Protein AF-A0AAV3XLK4-F1 (afdb_monomer_lite)

Radius of gyration: 20.03 Å; chains: 1; bounding box: 34×53×50 Å

Structure (mmCIF, N/CA/C/O backbone):
data_AF-A0AAV3XLK4-F1
#
_entry.id   AF-A0AAV3XLK4-F1
#
loop_
_atom_site.group_PDB
_atom_site.id
_atom_site.type_symbol
_atom_site.label_atom_id
_atom_site.label_alt_id
_atom_site.label_comp_id
_atom_site.label_asym_id
_atom_site.label_entity_id
_atom_site.label_seq_id
_atom_site.pdbx_PDB_ins_code
_atom_site.Cartn_x
_atom_site.Cartn_y
_atom_site.Cartn_z
_atom_site.occupancy
_atom_site.B_iso_or_equiv
_atom_site.auth_seq_id
_atom_site.auth_comp_id
_atom_site.auth_asym_id
_atom_site.auth_atom_id
_atom_site.pdbx_PDB_model_num
ATOM 1 N N . MET A 1 1 ? 6.250 3.845 31.305 1.00 63.16 1 MET A N 1
ATOM 2 C CA . MET A 1 1 ? 5.637 3.244 30.099 1.00 63.16 1 MET A CA 1
ATOM 3 C C . MET A 1 1 ? 6.761 3.011 29.101 1.00 63.16 1 MET A C 1
ATOM 5 O O . MET A 1 1 ? 7.503 3.956 28.875 1.00 63.16 1 MET A O 1
ATOM 9 N N . MET A 1 2 ? 6.949 1.799 28.569 1.00 80.06 2 MET A N 1
ATOM 10 C CA . MET A 1 2 ? 7.862 1.625 27.430 1.00 80.06 2 MET A CA 1
ATOM 11 C C . MET A 1 2 ? 7.160 2.117 26.166 1.00 80.06 2 MET A C 1
ATOM 13 O O . MET A 1 2 ? 6.045 1.688 25.870 1.00 80.06 2 MET A O 1
ATOM 17 N N . THR A 1 3 ? 7.796 3.040 25.455 1.00 92.25 3 THR A N 1
ATOM 18 C CA . THR A 1 3 ? 7.304 3.550 24.175 1.00 92.25 3 THR A CA 1
ATOM 19 C C . THR A 1 3 ? 7.663 2.559 23.078 1.00 92.25 3 THR A C 1
ATOM 21 O O . THR A 1 3 ? 8.788 2.064 23.040 1.00 92.25 3 THR A O 1
ATOM 24 N N . LYS A 1 4 ? 6.712 2.276 22.187 1.00 93.81 4 LYS A N 1
ATOM 25 C CA . LYS A 1 4 ? 6.964 1.453 21.001 1.00 93.81 4 LYS A CA 1
ATOM 26 C C . LYS A 1 4 ? 8.024 2.104 20.118 1.00 93.81 4 LYS A C 1
ATOM 28 O O . LYS A 1 4 ? 8.055 3.324 19.959 1.00 93.81 4 LYS A O 1
ATOM 33 N N . THR A 1 5 ? 8.855 1.274 19.513 1.00 97.44 5 THR A N 1
ATOM 34 C CA . THR A 1 5 ? 9.765 1.667 18.442 1.00 97.44 5 THR A CA 1
ATOM 35 C C . THR A 1 5 ? 8.981 2.113 17.207 1.00 97.44 5 THR A C 1
ATOM 37 O O . THR A 1 5 ? 7.818 1.748 17.004 1.00 97.44 5 THR A O 1
ATOM 40 N N . GLN A 1 6 ? 9.642 2.859 16.321 1.00 96.06 6 GLN A N 1
ATOM 41 C CA . GLN A 1 6 ? 9.038 3.273 15.056 1.00 96.06 6 GLN A CA 1
ATOM 42 C C . GLN A 1 6 ? 8.577 2.070 14.217 1.00 96.06 6 GLN A C 1
ATOM 44 O O . GLN A 1 6 ? 7.499 2.100 13.629 1.00 96.06 6 GLN A O 1
ATOM 49 N N . GLN A 1 7 ? 9.366 0.992 14.190 1.00 96.31 7 GLN A N 1
ATOM 50 C CA . GLN A 1 7 ? 9.037 -0.221 13.437 1.00 96.31 7 GLN A CA 1
ATOM 51 C C . GLN A 1 7 ? 7.780 -0.915 13.975 1.00 96.31 7 GL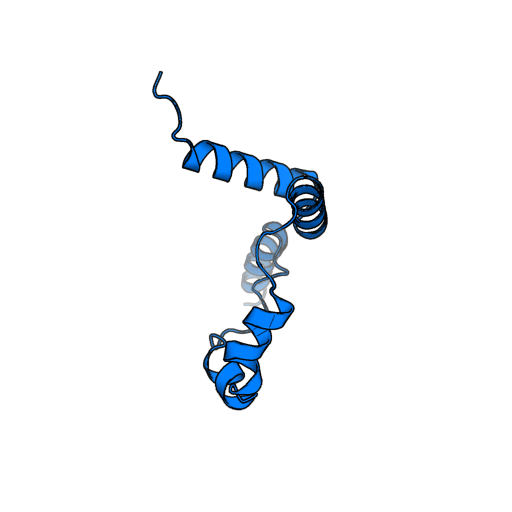N A C 1
ATOM 53 O O . GLN A 1 7 ? 6.947 -1.365 13.189 1.00 96.31 7 GLN A O 1
ATOM 58 N N . GLU A 1 8 ? 7.605 -0.969 15.296 1.00 96.88 8 GLU A N 1
ATOM 59 C CA . GLU A 1 8 ? 6.405 -1.542 15.914 1.00 96.88 8 GLU A CA 1
ATOM 60 C C . GLU A 1 8 ? 5.152 -0.724 15.595 1.00 96.88 8 GLU A C 1
ATOM 62 O O . GLU A 1 8 ? 4.108 -1.301 15.291 1.00 96.88 8 GLU A O 1
ATOM 67 N N . ILE A 1 9 ? 5.256 0.609 15.606 1.00 97.44 9 ILE A N 1
ATOM 68 C CA . ILE A 1 9 ? 4.151 1.496 15.219 1.00 97.44 9 ILE A CA 1
ATOM 69 C C . ILE A 1 9 ? 3.779 1.297 13.748 1.00 97.44 9 ILE A C 1
ATOM 71 O O . ILE A 1 9 ? 2.601 1.138 13.434 1.00 97.44 9 ILE A O 1
ATOM 75 N N . VAL A 1 10 ? 4.769 1.244 12.854 1.00 95.25 10 VAL A N 1
ATOM 76 C CA . VAL A 1 10 ? 4.540 1.019 11.419 1.00 95.25 10 VAL A CA 1
ATOM 77 C C . VAL A 1 10 ? 3.873 -0.335 11.179 1.00 95.25 10 VAL A C 1
ATOM 79 O O . VAL A 1 10 ? 2.873 -0.415 10.467 1.00 95.25 10 VAL A O 1
ATOM 82 N N . ARG A 1 11 ? 4.368 -1.400 11.821 1.00 96.19 11 ARG A N 1
ATOM 83 C CA . ARG A 1 11 ? 3.774 -2.739 11.718 1.00 96.19 11 ARG A CA 1
ATOM 84 C C . ARG A 1 11 ? 2.326 -2.753 12.205 1.00 96.19 11 ARG A C 1
ATOM 86 O O . ARG A 1 11 ? 1.467 -3.330 11.544 1.00 96.19 11 ARG A O 1
ATOM 93 N N . GLN A 1 12 ? 2.057 -2.116 13.343 1.00 97.62 12 GLN A N 1
ATOM 94 C CA . GLN A 1 12 ? 0.707 -2.018 13.888 1.00 97.62 12 GLN A CA 1
ATOM 95 C C . GLN A 1 12 ? -0.228 -1.238 12.951 1.00 97.62 12 GLN A C 1
ATOM 97 O O . GLN A 1 12 ? -1.371 -1.647 12.760 1.00 97.62 12 GLN A O 1
ATOM 102 N N . GLY A 1 13 ? 0.256 -0.152 12.342 1.00 96.50 13 GLY A N 1
ATOM 103 C CA . GLY A 1 13 ? -0.504 0.639 11.375 1.00 96.50 13 GLY A CA 1
ATOM 104 C C . GLY A 1 13 ? -0.897 -0.164 10.136 1.00 96.50 13 GLY A C 1
ATOM 105 O O . GLY A 1 13 ? -2.062 -0.146 9.747 1.00 96.50 13 GLY A O 1
ATOM 106 N N . TYR A 1 14 ? 0.034 -0.932 9.560 1.00 96.31 14 TYR A N 1
ATOM 107 C CA . TYR A 1 14 ? -0.283 -1.804 8.425 1.00 96.31 14 TYR A CA 1
ATOM 108 C C . TYR A 1 14 ? -1.324 -2.863 8.776 1.00 96.31 14 TYR A C 1
ATOM 110 O O . TYR A 1 14 ? -2.257 -3.062 8.004 1.00 96.31 14 TYR A O 1
ATOM 118 N N . GLN A 1 15 ? -1.198 -3.507 9.940 1.00 97.19 15 GLN A N 1
ATOM 119 C CA . GLN A 1 15 ? -2.177 -4.507 10.362 1.00 97.19 15 GLN A CA 1
ATOM 120 C C . GLN A 1 15 ? -3.576 -3.895 10.493 1.00 97.19 15 GLN A C 1
ATOM 122 O O . GLN A 1 15 ? -4.531 -4.450 9.965 1.00 97.19 15 GLN A O 1
ATOM 127 N N . ALA A 1 16 ? -3.685 -2.717 11.114 1.00 98.25 16 ALA A N 1
ATOM 128 C CA . ALA A 1 16 ? -4.964 -2.029 11.270 1.00 98.25 16 ALA A CA 1
ATOM 129 C C . ALA A 1 16 ? -5.610 -1.652 9.924 1.00 98.25 16 ALA A C 1
ATOM 131 O O . ALA A 1 16 ? -6.826 -1.751 9.783 1.00 98.25 16 ALA A O 1
ATOM 132 N N . LEU A 1 17 ? -4.811 -1.246 8.930 1.00 97.25 17 LEU A N 1
ATOM 133 C CA . LEU A 1 17 ? -5.316 -0.967 7.582 1.00 97.25 17 LEU A CA 1
ATOM 134 C C . LEU A 1 17 ? -5.834 -2.238 6.902 1.00 97.25 17 LEU A C 1
ATOM 136 O O . LEU A 1 17 ? -6.941 -2.227 6.368 1.00 97.25 17 LEU A O 1
ATOM 140 N N . VAL A 1 18 ? -5.075 -3.337 6.972 1.00 97.81 18 VAL A N 1
ATOM 141 C CA . VAL A 1 18 ? -5.480 -4.625 6.385 1.00 97.81 18 VAL A CA 1
ATOM 142 C C . VAL A 1 18 ? -6.758 -5.148 7.031 1.00 97.81 18 VAL A C 1
ATOM 144 O O . VAL A 1 18 ? -7.647 -5.596 6.313 1.00 97.81 18 VAL A O 1
ATOM 147 N N . ASP A 1 19 ? -6.878 -5.051 8.354 1.00 96.31 19 ASP A N 1
ATOM 148 C CA . ASP A 1 19 ? -8.066 -5.502 9.083 1.00 96.31 19 ASP A CA 1
ATOM 149 C C . ASP A 1 19 ? -9.317 -4.684 8.710 1.00 96.31 19 ASP A C 1
ATOM 151 O O . ASP A 1 19 ? -10.419 -5.226 8.675 1.00 96.31 19 ASP A O 1
ATOM 155 N N . ALA A 1 20 ? -9.158 -3.388 8.415 1.00 98.06 20 ALA A N 1
ATOM 156 C CA . ALA A 1 20 ? -10.270 -2.490 8.100 1.00 98.06 20 ALA A CA 1
ATOM 157 C C . ALA A 1 20 ? -10.671 -2.486 6.615 1.00 98.06 20 ALA A C 1
ATOM 159 O O . ALA A 1 20 ? -11.849 -2.327 6.302 1.00 98.06 20 ALA A O 1
ATOM 160 N N . LEU A 1 21 ? -9.702 -2.610 5.705 1.00 96.81 21 LEU A N 1
ATOM 161 C CA . LEU A 1 21 ? -9.895 -2.400 4.264 1.00 96.81 21 LEU A CA 1
ATOM 162 C C . LEU A 1 21 ? -9.706 -3.679 3.439 1.00 96.81 21 LEU A C 1
ATOM 164 O O . LEU A 1 21 ? -10.110 -3.744 2.284 1.00 96.81 21 LEU A O 1
ATOM 168 N N . GLY A 1 22 ? -9.050 -4.695 3.995 1.00 94.06 22 GLY A N 1
ATOM 169 C CA . GLY A 1 22 ? -8.503 -5.799 3.216 1.00 94.06 22 GLY A CA 1
ATOM 170 C C . GLY A 1 22 ? -7.211 -5.417 2.482 1.00 94.06 22 GLY A C 1
ATOM 171 O O . GLY A 1 22 ? -6.824 -4.250 2.366 1.00 94.06 22 GLY A O 1
ATOM 172 N N . ILE A 1 23 ? -6.500 -6.434 1.987 1.00 91.25 23 ILE A N 1
ATOM 173 C CA . ILE A 1 23 ? -5.144 -6.289 1.430 1.00 91.25 23 ILE A CA 1
ATOM 174 C C . ILE A 1 23 ? -5.106 -5.399 0.174 1.00 91.25 23 ILE A C 1
ATOM 176 O O . ILE A 1 23 ? -4.211 -4.567 0.032 1.00 91.25 23 ILE A O 1
ATOM 180 N N . VAL A 1 24 ? -6.091 -5.540 -0.722 1.00 93.31 24 VAL A N 1
ATOM 181 C CA . VAL A 1 24 ? -6.124 -4.836 -2.016 1.00 93.31 24 VAL A CA 1
ATOM 182 C C . VAL A 1 24 ? -6.315 -3.338 -1.807 1.00 93.31 24 VAL A C 1
ATOM 184 O O . VAL A 1 24 ? -5.550 -2.534 -2.345 1.00 93.31 24 VAL A O 1
ATOM 187 N N . ASP A 1 25 ? -7.293 -2.960 -0.988 1.00 94.25 25 ASP A N 1
ATOM 188 C CA . ASP A 1 25 ? -7.610 -1.555 -0.750 1.00 94.25 25 ASP A CA 1
ATOM 189 C C . ASP A 1 25 ? -6.573 -0.889 0.158 1.00 94.25 25 ASP A C 1
ATOM 191 O O . ASP A 1 25 ? -6.256 0.284 -0.035 1.00 94.25 25 ASP A O 1
ATOM 195 N N . THR A 1 26 ? -5.932 -1.651 1.051 1.00 96.06 26 THR A N 1
ATOM 196 C CA . THR A 1 26 ? -4.769 -1.177 1.816 1.00 96.06 26 THR A CA 1
ATOM 197 C C . THR A 1 26 ? -3.618 -0.759 0.902 1.00 96.06 26 THR A C 1
ATOM 199 O O . THR A 1 26 ? -3.060 0.324 1.073 1.00 96.06 26 THR A O 1
ATOM 202 N N . ILE A 1 27 ? -3.267 -1.577 -0.098 1.00 90.69 27 ILE A N 1
ATOM 203 C CA . ILE A 1 27 ? -2.193 -1.247 -1.049 1.00 90.69 27 ILE A CA 1
ATOM 204 C C . ILE A 1 27 ? -2.527 0.038 -1.814 1.00 90.69 27 ILE A C 1
ATOM 206 O O . ILE A 1 27 ? -1.687 0.934 -1.895 1.00 90.69 27 ILE A O 1
ATOM 210 N N . ARG A 1 28 ? -3.759 0.160 -2.326 1.00 90.88 28 ARG A N 1
ATOM 211 C CA . ARG A 1 28 ? -4.216 1.368 -3.036 1.00 90.88 28 ARG A CA 1
ATOM 212 C C . ARG A 1 28 ? -4.172 2.606 -2.141 1.00 90.88 28 ARG A C 1
ATOM 214 O O . ARG A 1 28 ? -3.723 3.658 -2.588 1.00 90.88 28 ARG A O 1
ATOM 221 N N . PHE A 1 29 ? -4.598 2.474 -0.884 1.00 93.69 29 PHE A N 1
ATOM 222 C CA . PHE A 1 29 ? -4.537 3.544 0.108 1.00 93.69 29 PHE A CA 1
ATOM 223 C C . PHE A 1 29 ? -3.094 4.016 0.319 1.00 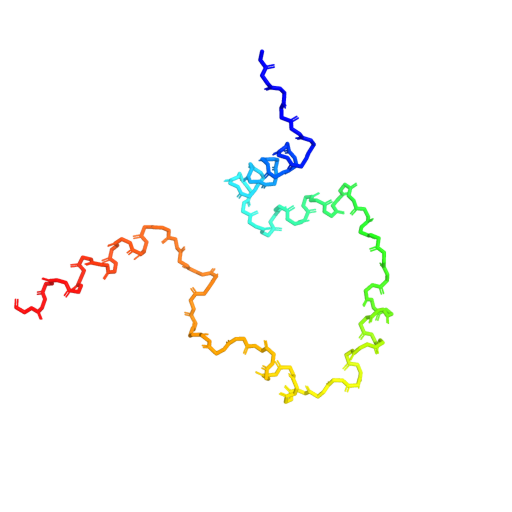93.69 29 PHE A C 1
ATOM 225 O O . PHE A 1 29 ? -2.817 5.206 0.211 1.00 93.69 29 PHE A O 1
ATOM 232 N N . ILE A 1 30 ? -2.151 3.098 0.542 1.00 91.31 30 ILE A N 1
ATOM 233 C CA . ILE A 1 30 ? -0.734 3.443 0.737 1.00 91.31 30 ILE A CA 1
ATOM 234 C C . ILE A 1 30 ? -0.163 4.143 -0.505 1.00 91.31 30 ILE A C 1
ATOM 236 O O . ILE A 1 30 ? 0.490 5.177 -0.378 1.00 91.31 30 ILE A O 1
ATOM 240 N N . GLN A 1 31 ? -0.449 3.618 -1.700 1.00 87.44 31 GLN A N 1
ATOM 241 C CA . GLN A 1 31 ? -0.002 4.187 -2.979 1.00 87.44 31 GLN A CA 1
ATOM 242 C C . GLN A 1 31 ? -0.578 5.582 -3.263 1.00 87.44 31 GLN A C 1
ATOM 244 O O . GLN A 1 31 ? 0.020 6.351 -4.009 1.00 87.44 31 GLN A O 1
ATOM 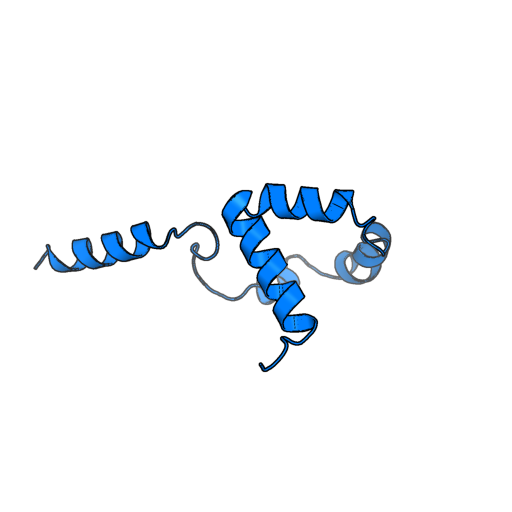249 N N . HIS A 1 32 ? -1.729 5.932 -2.684 1.00 88.94 32 HIS A N 1
ATOM 250 C CA . HIS A 1 32 ? -2.286 7.277 -2.812 1.00 88.94 32 HIS A CA 1
ATOM 251 C C . HIS A 1 32 ? -1.449 8.323 -2.059 1.00 88.94 32 HIS A C 1
ATOM 253 O O . HIS A 1 32 ? -1.232 9.420 -2.567 1.00 88.94 32 HIS A O 1
ATOM 259 N N . PHE A 1 33 ? -0.962 7.983 -0.861 1.00 85.81 33 PHE A N 1
ATOM 260 C CA . PHE A 1 33 ? -0.173 8.895 -0.019 1.00 85.81 33 PHE A CA 1
ATOM 261 C C . PHE A 1 33 ? 1.333 8.807 -0.264 1.00 85.81 33 PHE A C 1
ATOM 263 O O . PHE A 1 33 ? 2.075 9.720 0.093 1.00 85.81 33 PHE A O 1
ATOM 270 N N . SER A 1 34 ? 1.792 7.715 -0.867 1.00 76.06 34 SER A N 1
ATOM 271 C CA . SER A 1 34 ? 3.171 7.530 -1.279 1.00 76.06 34 SER A CA 1
ATOM 272 C C . SER A 1 34 ? 3.198 7.311 -2.780 1.00 76.06 34 SER A C 1
ATOM 274 O O . SER A 1 34 ? 2.823 6.245 -3.267 1.00 76.06 34 SER A O 1
ATOM 276 N N . SER A 1 35 ? 3.689 8.307 -3.520 1.00 68.12 35 SER A N 1
ATOM 277 C CA . SER A 1 35 ? 4.222 8.056 -4.852 1.00 68.12 35 SER A CA 1
ATOM 278 C C . SER A 1 35 ? 5.390 7.096 -4.664 1.00 68.12 35 SER A C 1
ATOM 280 O O . SER A 1 35 ? 6.474 7.499 -4.230 1.00 68.12 35 SER A O 1
ATOM 282 N N . GLY A 1 36 ? 5.129 5.802 -4.871 1.00 66.25 36 GLY A N 1
ATOM 283 C CA . GLY A 1 36 ? 6.153 4.768 -4.797 1.00 66.25 36 GLY A CA 1
ATOM 284 C C . GLY A 1 36 ? 7.415 5.266 -5.498 1.00 66.25 36 GLY A C 1
ATOM 285 O O . GLY A 1 36 ? 7.341 5.863 -6.570 1.00 66.25 36 GLY A O 1
ATOM 286 N N . GLN A 1 37 ? 8.555 5.126 -4.835 1.00 70.88 37 GLN A N 1
ATOM 287 C CA . GLN A 1 37 ? 9.835 5.521 -5.407 1.00 70.88 37 GLN A CA 1
ATOM 288 C C . GLN A 1 37 ? 10.384 4.355 -6.228 1.00 70.88 37 GLN A C 1
ATOM 290 O O . GLN A 1 37 ? 10.180 3.198 -5.861 1.00 70.88 37 GLN A O 1
ATOM 295 N N . GLY A 1 38 ? 11.101 4.674 -7.301 1.00 72.44 38 GLY A N 1
ATOM 296 C CA . GLY A 1 38 ? 11.679 3.686 -8.208 1.00 72.44 38 GLY A CA 1
ATOM 297 C C . GLY A 1 38 ? 10.916 3.582 -9.522 1.00 72.44 38 GLY A C 1
ATOM 298 O O . GLY A 1 38 ? 9.708 3.812 -9.603 1.00 72.44 38 GLY A O 1
ATOM 299 N N . ASP A 1 39 ? 11.651 3.245 -10.572 1.00 79.75 39 ASP A N 1
ATOM 300 C CA . ASP A 1 39 ? 11.088 2.963 -11.883 1.00 79.75 39 ASP A CA 1
ATOM 301 C C . ASP A 1 39 ? 11.051 1.449 -12.038 1.00 79.75 39 ASP A C 1
ATOM 303 O O . ASP A 1 39 ? 11.951 0.843 -12.617 1.00 79.75 39 ASP A O 1
ATOM 307 N N . TYR A 1 40 ? 10.002 0.824 -11.497 1.00 78.69 40 TYR A N 1
ATOM 308 C CA . TYR A 1 40 ? 9.852 -0.626 -11.595 1.00 78.69 40 TYR A CA 1
ATOM 309 C C . TYR A 1 40 ? 9.844 -1.105 -13.052 1.00 78.69 40 TYR A C 1
ATOM 311 O O . TYR A 1 40 ? 10.197 -2.249 -13.310 1.00 78.69 40 TYR A O 1
ATOM 319 N N . THR A 1 41 ? 9.479 -0.259 -14.019 1.00 79.56 41 THR A N 1
ATOM 320 C CA . THR A 1 41 ? 9.549 -0.631 -15.436 1.00 79.56 41 THR A CA 1
ATOM 321 C C . THR A 1 41 ? 11.003 -0.805 -15.860 1.00 79.56 41 THR A C 1
ATOM 323 O O . THR A 1 41 ? 11.352 -1.863 -16.378 1.00 79.56 41 THR A O 1
ATOM 326 N N . GLN A 1 42 ? 11.865 0.174 -15.577 1.00 86.25 42 GLN A N 1
ATOM 327 C CA . GLN A 1 42 ? 13.297 0.060 -15.867 1.00 86.25 42 GLN A CA 1
ATOM 328 C C . GLN A 1 42 ? 13.989 -1.009 -15.019 1.00 86.25 42 GLN A C 1
ATOM 330 O O . GLN A 1 42 ? 14.738 -1.823 -15.552 1.00 86.25 42 GLN A O 1
ATOM 335 N N . GLU A 1 43 ? 13.708 -1.063 -13.719 1.00 86.19 43 GLU A N 1
ATOM 336 C CA . GLU A 1 43 ? 14.287 -2.061 -12.819 1.00 86.19 43 GLU A CA 1
ATOM 337 C C . GLU A 1 43 ? 13.883 -3.483 -13.219 1.00 86.19 43 GLU A C 1
ATOM 339 O O . GLU A 1 43 ? 14.720 -4.379 -13.189 1.00 86.19 43 GLU A O 1
ATOM 344 N N . ARG A 1 44 ? 12.633 -3.704 -13.655 1.00 88.50 44 ARG A N 1
ATOM 345 C CA . ARG A 1 44 ? 12.169 -5.002 -14.167 1.00 88.50 44 ARG A CA 1
ATOM 346 C C . ARG A 1 44 ? 12.999 -5.464 -15.358 1.00 88.50 44 ARG A C 1
ATOM 348 O O . ARG A 1 44 ? 13.372 -6.630 -15.381 1.00 88.50 44 ARG A O 1
ATOM 355 N N . HIS A 1 45 ? 13.307 -4.586 -16.311 1.00 89.56 45 HIS A N 1
ATOM 356 C CA . HIS A 1 45 ? 14.100 -4.958 -17.487 1.00 89.56 45 HIS A CA 1
ATOM 357 C C . HIS A 1 45 ? 15.504 -5.452 -17.123 1.00 89.56 45 HIS A C 1
ATOM 359 O O . HIS A 1 45 ? 15.994 -6.400 -17.728 1.00 89.56 45 HIS A O 1
ATOM 365 N N . VAL A 1 46 ? 16.128 -4.877 -16.087 1.00 86.62 46 VAL A N 1
ATOM 366 C CA . VAL A 1 46 ? 17.493 -5.247 -15.669 1.00 86.62 46 VAL A CA 1
ATOM 367 C C . VAL A 1 46 ? 17.615 -6.724 -15.288 1.00 86.62 46 VAL A C 1
ATOM 369 O O . VAL A 1 46 ? 18.632 -7.343 -15.593 1.00 86.62 46 VAL A O 1
ATOM 372 N N . TRP A 1 47 ? 16.611 -7.301 -14.623 1.00 82.44 47 TRP A N 1
ATOM 373 C CA . TRP A 1 47 ? 16.683 -8.690 -14.156 1.00 82.44 47 TRP A CA 1
ATOM 374 C C . TRP A 1 47 ? 15.740 -9.637 -14.902 1.00 82.44 47 TRP A C 1
ATOM 376 O O . TRP A 1 47 ? 16.106 -10.788 -15.129 1.00 82.44 47 TRP A O 1
ATOM 386 N N . LEU A 1 48 ? 14.549 -9.193 -15.310 1.00 87.94 48 LEU A N 1
ATOM 387 C CA . LEU A 1 48 ? 13.541 -10.080 -15.894 1.00 87.94 48 LEU A CA 1
ATOM 388 C C . LEU A 1 48 ? 13.854 -10.454 -17.346 1.00 87.94 48 LEU A C 1
ATOM 390 O O . LEU A 1 48 ? 13.610 -11.596 -17.721 1.00 87.94 48 LEU A O 1
ATOM 394 N N . ASP A 1 49 ? 14.436 -9.551 -18.142 1.00 90.06 49 ASP A N 1
ATOM 395 C CA . ASP A 1 49 ? 14.714 -9.814 -19.565 1.00 90.06 49 ASP A CA 1
ATOM 396 C C . ASP A 1 49 ? 15.729 -10.957 -19.758 1.00 90.06 49 ASP A C 1
ATOM 398 O O . ASP A 1 49 ? 15.699 -11.662 -20.766 1.00 90.06 49 ASP A O 1
ATOM 402 N N . GLY A 1 50 ? 16.609 -11.170 -18.772 1.00 89.19 50 GLY A N 1
ATOM 403 C CA . GLY A 1 50 ? 17.565 -12.280 -18.740 1.00 89.19 50 GLY A CA 1
ATOM 404 C C . GLY A 1 50 ? 17.087 -13.521 -17.980 1.00 89.19 50 GLY A C 1
ATOM 405 O O . GLY A 1 50 ? 17.829 -14.498 -17.915 1.00 89.19 50 GLY A O 1
ATOM 406 N N . THR A 1 51 ? 15.889 -13.500 -17.390 1.00 89.31 51 THR A N 1
ATOM 407 C CA . THR A 1 51 ? 15.373 -14.603 -16.568 1.00 89.31 51 THR A CA 1
ATOM 408 C C . THR A 1 51 ? 14.411 -15.459 -17.387 1.00 89.31 51 THR A C 1
ATOM 410 O O . THR A 1 51 ? 13.368 -14.982 -17.836 1.00 89.31 51 THR A O 1
ATOM 413 N N . SER A 1 52 ? 14.714 -16.748 -17.567 1.00 90.94 52 SER A N 1
ATOM 414 C CA . SER A 1 52 ? 13.795 -17.650 -18.265 1.00 90.94 52 SER A CA 1
ATOM 415 C C . SER A 1 52 ? 12.611 -18.040 -17.376 1.00 90.94 52 SER A C 1
ATOM 417 O O . SER A 1 52 ? 12.699 -18.060 -16.148 1.00 90.94 52 SER A O 1
ATOM 419 N N . LEU A 1 53 ? 11.491 -18.435 -17.992 1.00 86.25 53 LEU A N 1
ATOM 420 C CA . LEU A 1 53 ? 10.353 -18.992 -17.251 1.00 86.25 53 LEU A CA 1
ATOM 421 C C . LEU A 1 53 ? 10.776 -20.183 -16.377 1.00 86.25 53 LEU A C 1
ATOM 423 O O . LEU A 1 53 ? 10.264 -20.352 -15.273 1.00 86.25 53 LEU A O 1
ATOM 427 N N . GLN A 1 54 ? 11.721 -20.992 -16.857 1.00 87.62 54 GLN A N 1
ATOM 428 C CA . GLN A 1 54 ? 12.215 -22.146 -16.120 1.00 87.62 54 GLN A CA 1
ATOM 429 C C . GLN A 1 54 ? 12.937 -21.726 -14.835 1.00 87.62 54 GLN A C 1
ATOM 431 O O . GLN A 1 54 ? 12.684 -22.333 -13.796 1.00 87.62 54 GLN A O 1
ATOM 436 N N . ASP A 1 55 ? 13.736 -20.654 -14.894 1.00 87.81 55 ASP A N 1
ATOM 437 C CA . ASP A 1 55 ? 14.435 -20.085 -13.736 1.00 87.81 55 ASP A CA 1
ATOM 438 C C . ASP A 1 55 ? 13.439 -19.569 -12.690 1.00 87.81 55 ASP A C 1
ATOM 440 O O . ASP A 1 55 ? 13.588 -19.838 -11.496 1.00 87.81 55 ASP A O 1
ATOM 444 N N . ILE A 1 56 ? 12.365 -18.907 -13.136 1.00 86.50 56 ILE A N 1
ATOM 445 C CA . ILE A 1 56 ? 11.288 -18.423 -12.256 1.00 86.50 56 ILE A CA 1
ATOM 446 C C . ILE A 1 56 ? 10.605 -19.598 -11.554 1.00 86.50 56 ILE A C 1
ATOM 448 O O . ILE A 1 56 ? 10.379 -19.554 -10.345 1.00 86.50 56 ILE A O 1
ATOM 452 N N . LEU A 1 57 ? 10.291 -20.663 -12.295 1.00 85.44 57 LEU A N 1
ATOM 453 C CA . LEU A 1 57 ? 9.631 -21.847 -11.744 1.00 85.44 57 LEU A CA 1
ATOM 454 C C . LEU A 1 57 ? 10.492 -22.564 -10.694 1.00 85.44 57 LEU A C 1
ATOM 456 O O . LEU A 1 57 ? 9.933 -23.116 -9.751 1.00 85.44 57 LEU A O 1
ATOM 460 N N . THR A 1 58 ? 11.823 -22.523 -10.803 1.00 86.31 58 THR A N 1
ATOM 461 C CA . THR A 1 58 ? 12.735 -23.041 -9.763 1.00 86.31 58 THR A CA 1
ATOM 462 C C . THR A 1 58 ? 12.787 -22.194 -8.494 1.00 86.31 58 THR A C 1
ATOM 464 O O . THR A 1 58 ? 13.105 -22.725 -7.433 1.00 86.31 58 THR A O 1
ATOM 467 N N . LEU A 1 59 ? 12.493 -20.892 -8.582 1.00 80.56 59 LEU A N 1
ATOM 468 C CA . LEU A 1 59 ? 12.470 -19.984 -7.428 1.00 80.56 59 LEU A CA 1
ATOM 469 C C . LEU A 1 59 ? 11.159 -20.057 -6.645 1.00 80.56 59 LEU A C 1
ATOM 471 O O . LEU A 1 59 ? 11.107 -19.647 -5.484 1.00 80.56 59 LEU A O 1
ATOM 475 N N . LEU A 1 60 ? 10.091 -20.561 -7.268 1.00 80.94 60 LEU A N 1
ATOM 476 C CA . LEU A 1 60 ? 8.839 -20.782 -6.567 1.00 80.94 60 LEU A CA 1
ATOM 477 C C . LEU A 1 60 ? 9.031 -21.927 -5.563 1.00 80.94 60 LEU A C 1
ATOM 479 O O . LEU A 1 60 ? 9.417 -23.029 -5.962 1.00 80.94 60 LEU A O 1
ATOM 483 N N . PRO A 1 61 ? 8.752 -21.712 -4.264 1.00 70.44 61 PRO A N 1
ATOM 484 C CA . PRO A 1 61 ? 8.756 -22.809 -3.315 1.00 70.44 61 PRO A CA 1
ATOM 485 C C . PRO A 1 61 ? 7.763 -23.871 -3.790 1.00 70.44 61 PRO A C 1
ATOM 487 O O . PRO A 1 61 ? 6.627 -23.563 -4.159 1.00 70.44 61 PRO A O 1
ATOM 490 N N . SER A 1 62 ? 8.191 -25.131 -3.777 1.00 64.25 62 SER A N 1
ATOM 491 C CA . SER A 1 62 ? 7.338 -26.282 -4.047 1.00 64.25 62 SER A CA 1
ATOM 492 C C . SER A 1 62 ? 6.328 -26.446 -2.910 1.00 64.25 62 SER A C 1
ATOM 494 O O . SER A 1 62 ? 6.495 -27.268 -2.008 1.00 64.25 62 SER A O 1
ATOM 496 N N . HIS A 1 63 ? 5.263 -25.644 -2.908 1.00 50.59 63 HIS A N 1
ATOM 497 C CA . HIS A 1 63 ? 4.161 -25.873 -1.985 1.00 50.59 63 HIS A CA 1
ATOM 498 C C . HIS A 1 63 ? 2.779 -25.615 -2.595 1.00 50.59 63 HIS A C 1
ATOM 500 O O . HIS A 1 63 ? 2.604 -24.689 -3.389 1.00 50.59 63 HIS A O 1
ATOM 506 N N . PRO A 1 64 ? 1.809 -26.496 -2.275 1.00 49.00 64 PRO A N 1
ATOM 507 C CA . PRO A 1 64 ? 0.534 -26.615 -2.951 1.00 49.00 64 PRO A CA 1
ATOM 508 C C . PRO A 1 64 ? -0.314 -25.369 -2.715 1.00 49.00 64 PRO A C 1
ATOM 510 O O . PRO A 1 64 ? -0.152 -24.657 -1.728 1.00 49.00 64 PRO A O 1
ATOM 513 N N . LYS A 1 65 ? -1.233 -25.141 -3.653 1.00 45.59 65 LYS A N 1
ATOM 514 C CA . LYS A 1 65 ? -2.269 -24.103 -3.698 1.00 45.59 65 LYS A CA 1
ATOM 515 C C . LYS A 1 65 ? -2.943 -23.813 -2.338 1.00 45.59 65 LYS A C 1
ATOM 517 O O . LYS A 1 65 ? -4.074 -24.240 -2.145 1.00 45.59 65 LYS A O 1
ATOM 522 N N . ASN A 1 66 ? -2.312 -23.101 -1.401 1.00 44.31 66 ASN A N 1
ATOM 523 C CA . ASN A 1 66 ? -3.013 -22.611 -0.206 1.00 44.31 66 ASN A CA 1
ATOM 524 C C . ASN A 1 66 ? -2.291 -21.521 0.615 1.00 44.31 66 ASN A C 1
ATOM 526 O O . ASN A 1 66 ? -2.291 -21.584 1.840 1.00 44.31 66 ASN A O 1
ATOM 530 N N . LEU A 1 67 ? -1.667 -20.514 -0.007 1.00 44.22 67 LEU A N 1
ATOM 531 C CA . LEU A 1 67 ? -1.080 -19.406 0.776 1.00 44.22 67 LEU A CA 1
ATOM 532 C C . LEU A 1 67 ? -1.844 -18.078 0.688 1.00 44.22 67 LEU A C 1
ATOM 534 O O . LEU A 1 67 ? -1.452 -17.121 1.342 1.00 44.22 67 LEU A O 1
ATOM 538 N N . TYR A 1 68 ? -2.952 -18.003 -0.059 1.00 44.34 68 TYR A N 1
ATOM 539 C CA . TYR A 1 68 ? -3.701 -16.743 -0.194 1.00 44.34 68 TYR A CA 1
ATOM 540 C C . TYR A 1 68 ? -5.223 -16.829 -0.009 1.00 44.34 68 TYR A C 1
ATOM 542 O O . TYR A 1 68 ? -5.891 -15.821 -0.203 1.00 44.34 68 TYR A O 1
ATOM 550 N N . LEU A 1 69 ? -5.791 -17.982 0.374 1.00 46.91 69 LEU A N 1
ATOM 551 C CA . LEU A 1 69 ? -7.255 -18.142 0.478 1.00 46.91 69 LEU A CA 1
ATOM 552 C C . LEU A 1 69 ? -7.768 -18.838 1.749 1.00 46.91 69 LEU A C 1
ATOM 554 O O . LEU A 1 69 ? -8.951 -19.142 1.820 1.00 46.91 69 LEU A O 1
ATOM 558 N N . MET A 1 70 ? -6.945 -19.073 2.771 1.00 43.88 70 MET A N 1
ATOM 559 C CA . MET A 1 70 ? -7.451 -19.648 4.023 1.00 43.88 70 MET A CA 1
ATOM 560 C C . MET A 1 70 ? -7.860 -18.548 5.004 1.00 43.88 70 MET A C 1
ATOM 562 O O . MET A 1 70 ? -7.006 -17.916 5.630 1.00 43.88 70 MET A O 1
ATOM 566 N N . ASN A 1 71 ? -9.169 -18.353 5.189 1.00 52.72 71 ASN A N 1
ATOM 567 C CA . ASN A 1 71 ? -9.651 -17.702 6.400 1.00 52.72 71 ASN A CA 1
ATOM 568 C C . ASN A 1 71 ? -9.394 -18.635 7.590 1.00 52.72 71 ASN A C 1
ATOM 570 O O . ASN A 1 71 ? -9.501 -19.858 7.487 1.00 52.72 71 ASN A O 1
ATOM 574 N N . ARG A 1 72 ? -9.079 -18.056 8.754 1.00 52.31 72 ARG A N 1
ATOM 575 C CA . ARG A 1 72 ? -8.855 -18.796 10.013 1.00 52.31 72 ARG A CA 1
ATOM 576 C C . ARG A 1 72 ? -10.025 -19.700 10.422 1.00 52.31 72 ARG A C 1
ATOM 578 O O . ARG A 1 72 ? -9.812 -20.605 11.221 1.00 52.31 72 ARG A O 1
ATOM 585 N N . GLU A 1 73 ? -11.216 -19.462 9.884 1.00 53.62 73 GLU A N 1
ATOM 586 C CA . GLU A 1 73 ? -12.413 -20.272 10.124 1.00 53.62 73 GLU A CA 1
ATOM 587 C C . GLU A 1 73 ? -12.484 -21.502 9.199 1.00 53.62 73 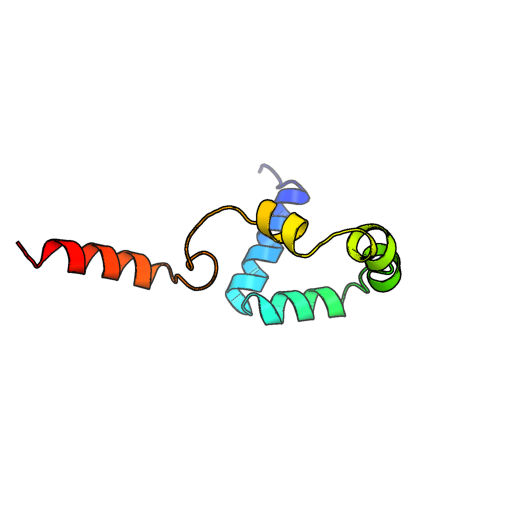GLU A C 1
ATOM 589 O O . GLU A 1 73 ? -12.827 -22.589 9.659 1.00 53.62 73 GLU A O 1
ATOM 594 N N . ASP A 1 74 ? -12.009 -21.403 7.953 1.00 56.16 74 ASP A N 1
ATOM 595 C CA . ASP A 1 74 ? -11.946 -22.544 7.022 1.00 56.16 74 ASP A CA 1
ATOM 596 C C . ASP A 1 74 ? -10.930 -23.598 7.499 1.00 56.16 74 ASP A C 1
ATOM 598 O O . ASP A 1 74 ? -11.144 -24.804 7.376 1.00 56.16 74 ASP A O 1
ATOM 602 N N . ALA A 1 75 ? -9.837 -23.144 8.123 1.00 53.41 75 ALA A N 1
ATOM 603 C CA . ALA A 1 75 ? -8.810 -24.010 8.704 1.00 53.41 75 ALA A CA 1
ATOM 604 C C . ALA A 1 75 ? -9.269 -24.747 9.978 1.00 53.41 75 ALA A C 1
ATOM 606 O O . ALA A 1 75 ? -8.709 -25.794 10.307 1.00 53.41 75 ALA A O 1
ATOM 607 N N . LYS A 1 76 ? -10.267 -24.216 10.698 1.00 54.50 76 LYS A N 1
ATOM 608 C CA . LYS A 1 76 ? -10.876 -24.894 11.853 1.00 54.50 76 LYS A CA 1
ATOM 609 C C . LYS A 1 76 ? -11.905 -25.926 11.399 1.00 54.50 76 LYS A C 1
ATOM 611 O O . LYS A 1 76 ? -11.852 -27.056 11.868 1.00 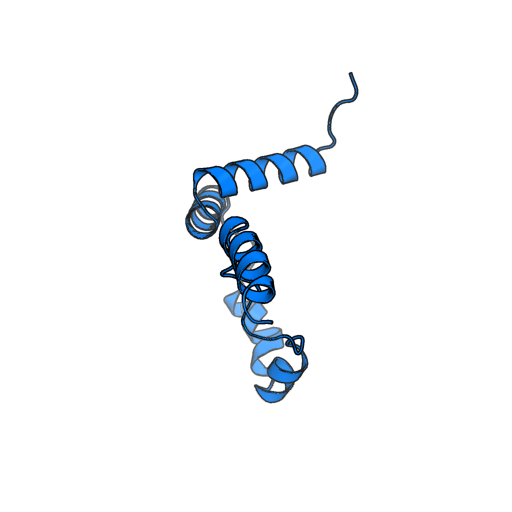54.50 76 LYS A O 1
ATOM 616 N N . ASN A 1 77 ? -12.742 -25.584 10.419 1.00 55.31 77 ASN A N 1
ATOM 617 C CA . ASN A 1 77 ? -13.746 -26.505 9.876 1.00 55.31 77 ASN A CA 1
ATOM 618 C C . ASN A 1 77 ? -13.111 -27.711 9.161 1.00 55.31 77 ASN A C 1
ATOM 620 O O . ASN A 1 77 ? -13.569 -28.838 9.324 1.00 55.31 77 ASN A O 1
ATOM 624 N N . ALA A 1 78 ? -11.994 -27.517 8.449 1.00 53.62 78 ALA A N 1
ATOM 625 C CA . ALA A 1 78 ? -11.276 -28.616 7.795 1.00 53.62 78 ALA A CA 1
ATOM 626 C C . ALA A 1 78 ? -10.685 -29.646 8.782 1.00 53.62 78 ALA A C 1
ATOM 628 O O . ALA A 1 78 ? -10.516 -30.810 8.432 1.00 53.62 78 ALA A O 1
ATOM 629 N N . LYS A 1 79 ? -10.386 -29.235 10.023 1.00 54.81 79 LYS A N 1
ATOM 630 C CA . LYS A 1 79 ? -9.882 -30.125 11.084 1.00 54.81 79 LYS A CA 1
ATOM 631 C C . LYS A 1 79 ? -10.994 -30.949 11.745 1.00 54.81 79 LYS A C 1
ATOM 633 O O . LYS A 1 79 ? -10.692 -31.969 12.356 1.00 54.81 79 LYS A O 1
ATOM 638 N N . GLU A 1 80 ? -12.250 -30.517 11.644 1.00 55.81 80 GLU A N 1
ATOM 639 C CA . GLU A 1 80 ? -13.405 -31.216 12.226 1.00 55.81 80 GLU A CA 1
ATOM 640 C C . GLU A 1 80 ? -13.993 -32.274 11.277 1.00 55.81 80 GLU A C 1
ATOM 642 O O . GLU A 1 80 ? -14.494 -33.299 11.742 1.00 55.81 80 GLU A O 1
ATOM 647 N N . GLU A 1 81 ? -13.876 -32.097 9.957 1.00 52.84 81 GLU A N 1
ATOM 648 C CA . GLU A 1 81 ? -14.358 -33.089 8.980 1.00 52.84 81 GLU A CA 1
ATOM 649 C C . GLU A 1 81 ? -13.435 -34.314 8.834 1.00 52.84 81 GLU A C 1
ATOM 651 O O . GLU A 1 81 ? -13.910 -35.414 8.550 1.00 52.84 81 GLU A O 1
ATOM 656 N N . GLU A 1 82 ? -12.137 -34.174 9.123 1.00 51.62 82 GLU A N 1
ATOM 657 C CA . GLU A 1 82 ? -11.159 -35.276 9.071 1.00 51.62 82 GLU A CA 1
ATOM 658 C C . GLU A 1 82 ? -11.346 -36.299 10.218 1.00 51.62 82 GLU A C 1
ATOM 660 O O . GLU A 1 82 ? -10.852 -37.421 10.144 1.00 51.62 82 GLU A O 1
ATOM 665 N N . GLY A 1 83 ? -12.118 -35.953 11.258 1.00 49.81 83 GLY A N 1
ATOM 666 C CA . GLY A 1 83 ? -12.408 -36.819 12.409 1.00 49.81 83 GLY A CA 1
ATOM 667 C C . GLY A 1 83 ? -13.750 -37.559 12.367 1.00 49.81 83 GLY A C 1
ATOM 668 O O . GLY A 1 83 ? -14.074 -38.261 13.324 1.00 49.81 83 GLY A O 1
ATOM 669 N N . ARG A 1 84 ? -14.562 -37.399 11.309 1.00 52.75 84 ARG A N 1
ATOM 670 C CA . ARG A 1 84 ? -15.923 -37.977 11.239 1.00 52.75 84 ARG A 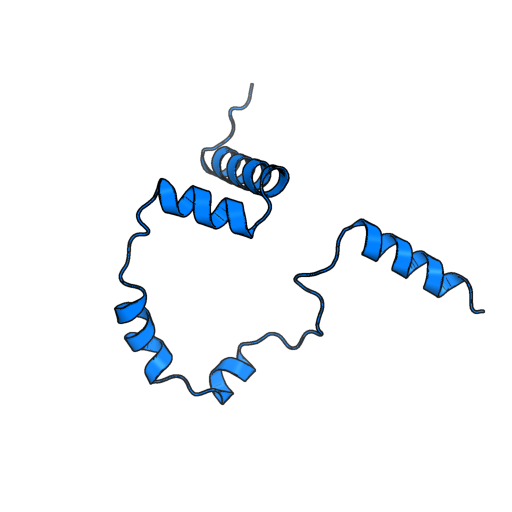CA 1
ATOM 671 C C . ARG A 1 84 ? -16.054 -39.192 10.314 1.00 52.75 84 ARG A C 1
ATOM 673 O O . ARG A 1 84 ? -17.144 -39.742 10.188 1.00 52.75 84 ARG A O 1
ATOM 680 N N . SER A 1 85 ? -14.963 -39.634 9.692 1.00 51.47 85 SER A N 1
ATOM 681 C CA . SER A 1 85 ? -14.959 -40.803 8.806 1.00 51.47 85 SER A CA 1
ATOM 682 C C . SER A 1 85 ? -13.924 -41.853 9.222 1.00 51.47 85 SER A C 1
ATOM 684 O O . SER A 1 85 ? -13.082 -42.235 8.413 1.00 51.47 85 SER A O 1
ATOM 686 N N . THR A 1 86 ? -14.020 -42.345 10.458 1.00 44.19 86 THR A N 1
ATOM 687 C CA . THR A 1 86 ? -13.577 -43.694 10.867 1.00 44.19 86 THR A CA 1
ATOM 688 C C . THR A 1 86 ? -14.448 -44.193 12.003 1.00 44.19 86 THR A C 1
ATOM 690 O O . THR A 1 86 ? -14.614 -43.408 12.964 1.00 44.19 86 THR A O 1
#

Sequence (86 aa):
MMTKTQQEIVRQGYQALVDALGIVDTIRFIQHFSSGQGDYTQERHVWLDGTSLQDILTLLPSHPKNLYLMNREDAKNAKEEEGRST

Foldseek 3Di:
DDDDDPVVVVVVVLVVLCVVPNDVVSVVVVCVVDVDDDDCVVVCCVPVVPADPVNVVVPDPPDDPDDPDDDPVNVVVVVVVVPPPD

Organism: NCBI:txid2530354

Secondary structure (DSSP, 8-state):
-PPPPHHHHHHHHHHHHHHHHHHHHHHHHHHHHS---S-HHHHHHHHHTT--HHHHHHHS----S-SSS--TTHHHHHHHHTTS--

pLDDT: mean 77.48, std 18.57, range [43.88, 98.25]